Protein AF-A0AA38FD88-F1 (afdb_monomer_lite)

Organism: Taxus chinensis (NCBI:txid29808)

Foldseek 3Di:
DVLVVQVVVCVVVVHDRQDPVNLLVVLLVQLLVVLVVQLVVLCVVCVVVVPDPDFDDDPVDRVHTPVVVSNVLSVVSSVLSNVLSSQCSVCVVVVPVCSVVVSVVVVVVSVVD

Structure (mmCIF, N/CA/C/O backbone):
data_AF-A0AA38FD88-F1
#
_entry.id   AF-A0AA38FD88-F1
#
loop_
_atom_site.group_PDB
_atom_site.id
_atom_site.type_symbol
_atom_site.label_atom_id
_atom_site.label_alt_id
_atom_site.label_comp_id
_atom_site.label_asym_id
_atom_site.label_entity_id
_atom_site.label_seq_id
_atom_site.pdbx_PDB_ins_code
_atom_site.Cartn_x
_atom_site.Cartn_y
_atom_site.Cartn_z
_atom_site.occupancy
_atom_site.B_iso_or_equiv
_atom_site.auth_seq_id
_atom_site.auth_comp_id
_atom_site.auth_asym_id
_atom_site.auth_atom_id
_atom_site.pdbx_PDB_model_num
ATOM 1 N N . LYS A 1 1 ? -13.471 -9.329 22.687 1.00 62.88 1 LYS A N 1
ATOM 2 C CA . LYS A 1 1 ? -12.491 -10.039 23.562 1.00 62.88 1 LYS A CA 1
ATOM 3 C C . LYS A 1 1 ? -11.208 -9.236 23.806 1.00 62.88 1 LYS A C 1
ATOM 5 O O . LYS A 1 1 ? -10.754 -9.207 24.938 1.00 62.88 1 LYS A O 1
ATOM 10 N N . VAL A 1 2 ? -10.615 -8.590 22.794 1.00 78.62 2 VAL A N 1
ATOM 11 C CA . VAL A 1 2 ? -9.416 -7.742 22.986 1.00 78.62 2 VAL A CA 1
ATOM 12 C C . VAL A 1 2 ? -9.758 -6.419 23.683 1.00 78.62 2 VAL A C 1
ATOM 14 O O . VAL A 1 2 ? -9.098 -6.062 24.650 1.00 78.62 2 VAL A O 1
ATOM 17 N N . GLU A 1 3 ? -10.844 -5.749 23.287 1.00 77.75 3 GLU A N 1
ATOM 18 C CA . GLU A 1 3 ? -11.275 -4.494 23.930 1.00 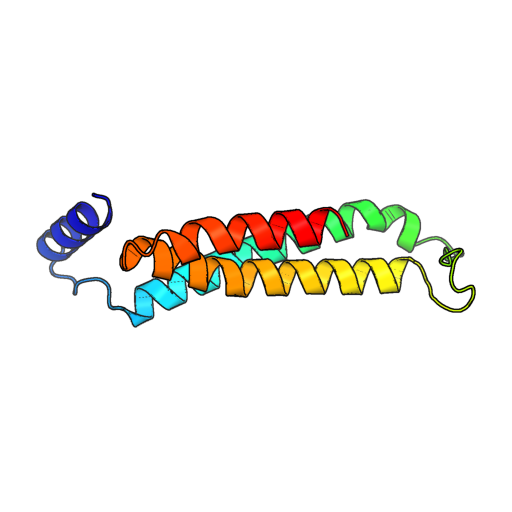77.75 3 GLU A CA 1
ATOM 19 C C . GLU A 1 3 ? -11.566 -4.654 25.422 1.00 77.75 3 GLU A C 1
ATOM 21 O O . GLU A 1 3 ? -11.098 -3.861 26.224 1.00 77.75 3 GLU A O 1
ATOM 26 N N . THR A 1 4 ? -12.229 -5.742 25.820 1.00 82.31 4 THR A N 1
ATOM 27 C CA . THR A 1 4 ? -12.488 -6.042 27.235 1.00 82.31 4 THR A CA 1
ATOM 28 C C . THR A 1 4 ? -11.201 -6.199 28.051 1.00 82.31 4 THR A C 1
ATOM 30 O O . THR A 1 4 ? -11.180 -5.865 29.231 1.00 82.31 4 THR A O 1
ATOM 33 N N . ILE A 1 5 ? -10.118 -6.690 27.433 1.00 85.94 5 ILE A N 1
ATOM 34 C CA . ILE A 1 5 ? -8.802 -6.804 28.078 1.00 85.94 5 ILE A CA 1
ATOM 35 C C . ILE A 1 5 ? -8.141 -5.424 28.176 1.00 85.94 5 ILE A C 1
ATOM 37 O O . ILE A 1 5 ? -7.611 -5.087 29.234 1.00 85.94 5 ILE A O 1
ATOM 41 N N . LEU A 1 6 ? -8.199 -4.614 27.112 1.00 84.31 6 LEU A N 1
ATOM 42 C CA . LEU A 1 6 ? -7.682 -3.241 27.135 1.00 84.31 6 LEU A CA 1
ATOM 43 C C . LEU A 1 6 ? -8.420 -2.373 28.156 1.00 84.31 6 LEU A C 1
ATOM 45 O O . LEU A 1 6 ? -7.776 -1.634 28.892 1.00 84.31 6 LEU A O 1
ATOM 49 N N . ASP A 1 7 ? -9.741 -2.494 28.253 1.00 86.06 7 ASP A N 1
ATOM 50 C CA . ASP A 1 7 ? -10.545 -1.752 29.222 1.00 86.06 7 ASP A CA 1
ATOM 51 C C . ASP A 1 7 ? -10.241 -2.182 30.659 1.00 86.06 7 ASP A C 1
ATOM 53 O O . ASP A 1 7 ? -10.149 -1.337 31.550 1.00 86.06 7 ASP A O 1
ATOM 57 N N . ALA A 1 8 ? -10.038 -3.482 30.896 1.00 87.88 8 ALA A N 1
ATOM 58 C CA . ALA A 1 8 ? -9.613 -3.984 32.201 1.00 87.88 8 ALA A CA 1
ATOM 59 C C . ALA A 1 8 ? -8.212 -3.469 32.577 1.00 87.88 8 ALA A C 1
ATOM 61 O O . ALA A 1 8 ? -7.960 -3.118 33.731 1.00 87.88 8 ALA A O 1
ATOM 62 N N . LEU A 1 9 ? -7.306 -3.373 31.601 1.00 88.81 9 LEU A N 1
ATOM 63 C CA . LEU A 1 9 ? -5.971 -2.811 31.790 1.00 88.81 9 LEU A CA 1
ATOM 64 C C . LEU A 1 9 ? -6.020 -1.299 32.053 1.00 88.81 9 LEU A C 1
ATOM 66 O O . LEU A 1 9 ? -5.341 -0.819 32.957 1.00 88.81 9 LEU A O 1
ATOM 70 N N . ALA A 1 10 ? -6.846 -0.557 31.314 1.00 88.44 10 ALA A N 1
ATOM 71 C CA . ALA A 1 10 ? -7.038 0.880 31.498 1.00 88.44 10 ALA A CA 1
ATOM 72 C C . ALA A 1 10 ? -7.548 1.189 32.912 1.00 88.44 10 ALA A C 1
ATOM 74 O O . ALA A 1 10 ? -6.993 2.055 33.589 1.00 88.44 10 ALA A O 1
ATOM 75 N N . LEU A 1 11 ? -8.511 0.397 33.401 1.00 88.75 11 LEU A N 1
ATOM 76 C CA . LEU A 1 11 ? -8.982 0.458 34.787 1.00 88.75 11 LEU A CA 1
ATOM 77 C C . LEU A 1 11 ? -7.859 0.179 35.794 1.00 88.75 11 LEU A C 1
ATOM 79 O O . LEU A 1 11 ? -7.746 0.884 36.791 1.00 88.75 11 LEU A O 1
ATOM 83 N N . ARG A 1 12 ? -6.998 -0.813 35.530 1.00 92.56 12 ARG A N 1
ATOM 84 C CA . ARG A 1 12 ? -5.882 -1.172 36.422 1.00 92.56 12 ARG A CA 1
ATOM 85 C C . ARG A 1 12 ? -4.788 -0.099 36.495 1.00 92.56 12 ARG A C 1
ATOM 87 O O . ARG A 1 12 ? -4.133 0.012 37.525 1.00 92.56 12 ARG A O 1
ATOM 94 N N . ILE A 1 13 ? -4.572 0.657 35.419 1.00 93.88 13 ILE A N 1
ATOM 95 C CA . ILE A 1 13 ? -3.519 1.689 35.312 1.00 93.88 13 ILE A CA 1
ATOM 96 C C . ILE A 1 13 ? -4.098 3.106 35.536 1.00 93.88 13 ILE A C 1
ATOM 98 O O . ILE A 1 13 ? -3.398 4.103 35.376 1.00 93.88 13 ILE A O 1
ATOM 102 N N . SER A 1 14 ? -5.376 3.225 35.918 1.00 88.31 14 SER A N 1
ATOM 103 C CA . SER A 1 14 ? -6.074 4.510 36.094 1.00 88.31 14 SER A CA 1
ATOM 104 C C . SER A 1 14 ? -5.999 5.413 34.851 1.00 88.31 14 SER A C 1
ATOM 106 O O . SER A 1 14 ? -5.865 6.634 34.952 1.00 88.31 14 SER A O 1
ATOM 108 N N . LYS A 1 15 ? -6.051 4.810 33.657 1.00 89.31 15 LYS A N 1
ATOM 109 C CA . LYS A 1 15 ? -6.073 5.506 32.362 1.00 89.31 15 LYS A CA 1
ATOM 110 C C . LYS A 1 15 ? -7.489 5.503 31.773 1.00 89.31 15 LYS A C 1
ATOM 112 O O . LYS A 1 15 ? -8.258 4.580 32.046 1.00 89.31 15 LYS A O 1
ATOM 117 N N . PRO A 1 16 ? -7.855 6.524 30.975 1.00 84.50 16 PRO A N 1
ATOM 118 C CA . PRO A 1 16 ? -9.141 6.539 30.291 1.00 84.50 16 PRO A CA 1
ATOM 119 C C . PRO A 1 16 ? -9.246 5.364 29.312 1.00 84.50 16 PRO A C 1
ATOM 121 O O . PRO A 1 16 ? -8.243 4.894 28.772 1.00 84.50 16 PRO A O 1
ATOM 124 N N . ARG A 1 17 ? -10.479 4.895 29.090 1.00 83.62 17 ARG A N 1
ATOM 125 C CA . ARG A 1 17 ? -10.773 3.913 28.041 1.00 83.62 17 ARG A CA 1
ATOM 126 C C . ARG A 1 17 ? -10.479 4.504 26.668 1.00 83.62 17 ARG A C 1
ATOM 128 O O . ARG A 1 17 ? -10.510 5.720 26.489 1.00 83.62 17 ARG A O 1
ATOM 135 N N . LEU A 1 18 ? -10.234 3.623 25.707 1.00 81.50 18 LEU A N 1
ATOM 136 C CA . LEU A 1 18 ? -9.899 4.009 24.345 1.00 81.50 18 LEU A CA 1
ATOM 137 C C . LEU A 1 18 ? -11.097 4.714 23.689 1.00 81.50 18 LEU A C 1
ATOM 139 O O . LEU A 1 18 ? -12.160 4.105 23.518 1.00 81.50 18 LEU A O 1
ATOM 143 N N . SER A 1 19 ? -10.934 5.991 23.338 1.00 86.12 19 SER A N 1
ATOM 144 C CA . SER A 1 19 ? -11.975 6.770 22.662 1.00 86.12 19 SER A CA 1
ATOM 145 C C . SER A 1 19 ? -12.230 6.227 21.254 1.00 86.12 19 SER A C 1
ATOM 147 O O . SER A 1 19 ? -11.376 5.568 20.657 1.00 86.12 19 SER A O 1
ATOM 149 N N . LEU A 1 20 ? -13.397 6.532 20.680 1.00 82.50 20 LEU A N 1
ATOM 150 C CA . LEU A 1 20 ? -13.691 6.220 19.277 1.00 82.50 20 LEU A CA 1
ATOM 151 C C . LEU A 1 20 ? -12.635 6.848 18.355 1.00 82.50 20 LEU A C 1
ATOM 153 O O . LEU A 1 20 ? -12.127 6.181 17.456 1.00 82.50 20 LEU A O 1
ATOM 157 N N . THR A 1 21 ? -12.241 8.095 18.625 1.00 87.00 21 THR A N 1
ATOM 158 C CA . THR A 1 21 ? -11.206 8.797 17.855 1.00 87.00 21 THR A CA 1
ATOM 159 C C . THR A 1 21 ? -9.866 8.068 17.905 1.00 87.00 21 THR A C 1
ATOM 161 O O . THR A 1 21 ? -9.239 7.895 16.863 1.00 87.00 21 THR A O 1
ATOM 164 N N . ASP A 1 22 ? -9.464 7.568 19.076 1.00 88.50 22 ASP A N 1
ATOM 165 C CA . ASP A 1 22 ? -8.207 6.828 19.240 1.00 88.50 22 ASP A CA 1
ATOM 166 C C . ASP A 1 22 ? -8.229 5.539 18.409 1.00 88.50 22 ASP A C 1
ATOM 168 O O . ASP A 1 22 ? -7.262 5.212 17.723 1.00 88.50 22 ASP A O 1
ATOM 172 N N . LYS A 1 23 ? -9.365 4.827 18.400 1.00 87.31 23 LYS A N 1
ATOM 173 C CA . LYS A 1 23 ? -9.555 3.622 17.575 1.00 87.31 23 LYS A CA 1
ATOM 174 C C . LYS A 1 23 ? -9.430 3.933 16.085 1.00 87.31 23 LYS A C 1
ATOM 176 O O . LYS A 1 23 ? -8.757 3.199 15.363 1.00 87.31 23 LYS A O 1
ATOM 181 N N . MET A 1 24 ? -10.033 5.032 15.630 1.00 89.56 24 MET A N 1
ATOM 182 C CA . MET A 1 24 ? -9.948 5.461 14.230 1.00 89.56 24 MET A CA 1
ATOM 183 C C . MET A 1 24 ? -8.531 5.895 13.849 1.00 89.56 24 MET A C 1
ATOM 185 O O . MET A 1 24 ? -8.070 5.562 12.761 1.00 89.56 24 MET A O 1
ATOM 189 N N . GLN A 1 25 ? -7.809 6.576 14.740 1.00 93.38 25 GLN A N 1
ATOM 190 C CA . GLN A 1 25 ? -6.412 6.952 14.516 1.00 93.38 25 GLN A CA 1
ATOM 191 C C . GLN A 1 25 ? -5.490 5.734 14.457 1.00 93.38 25 GLN A C 1
ATOM 193 O O . GLN A 1 25 ? -4.618 5.682 13.594 1.00 93.38 25 GLN A O 1
ATOM 198 N N . ILE A 1 26 ? -5.703 4.735 15.317 1.00 92.06 26 ILE A N 1
ATOM 199 C CA . ILE A 1 26 ? -4.963 3.468 15.268 1.00 92.06 26 ILE A CA 1
ATOM 200 C C . ILE A 1 26 ? -5.233 2.748 13.945 1.00 92.06 26 ILE A C 1
ATOM 202 O O . ILE A 1 26 ? -4.294 2.286 13.300 1.00 92.06 26 ILE A O 1
ATOM 206 N N . ALA A 1 27 ? -6.494 2.686 13.508 1.00 93.25 27 ALA A N 1
ATOM 207 C CA . ALA A 1 27 ? -6.853 2.070 12.234 1.00 93.25 27 ALA A CA 1
ATOM 208 C C . ALA A 1 27 ? -6.246 2.820 11.037 1.00 93.25 27 ALA A C 1
ATOM 210 O O . ALA A 1 27 ? -5.729 2.190 10.116 1.00 93.25 27 ALA A O 1
ATOM 211 N N . LEU A 1 28 ? -6.250 4.156 11.075 1.00 95.44 28 LEU A N 1
ATOM 212 C CA . LEU A 1 28 ? -5.639 5.007 10.056 1.00 95.44 28 LEU A CA 1
ATOM 213 C C . LEU A 1 28 ? -4.120 4.818 10.006 1.00 95.44 28 LEU A C 1
ATOM 215 O O . LEU A 1 28 ? -3.562 4.630 8.929 1.00 95.44 28 LEU A O 1
ATOM 219 N N . ALA A 1 29 ? -3.454 4.825 11.162 1.00 96.38 29 ALA A N 1
ATOM 220 C CA . ALA A 1 29 ? -2.017 4.596 11.266 1.00 96.38 29 ALA A CA 1
ATOM 221 C C . ALA A 1 29 ? -1.635 3.184 10.799 1.00 96.38 29 ALA A C 1
ATOM 223 O O . ALA A 1 29 ? -0.655 3.020 10.075 1.00 96.38 29 ALA A O 1
ATOM 224 N N . GLY A 1 30 ? -2.432 2.173 11.158 1.00 94.94 30 GLY A N 1
ATOM 225 C CA . GLY A 1 30 ? -2.256 0.797 10.697 1.00 94.94 30 GLY A CA 1
ATOM 226 C C . GLY A 1 30 ? -2.421 0.665 9.182 1.00 94.94 30 GLY A C 1
ATOM 227 O O . GLY A 1 30 ? -1.579 0.055 8.525 1.00 94.94 30 GLY A O 1
ATOM 228 N N . GLY A 1 31 ? -3.459 1.284 8.615 1.00 95.94 31 GLY A N 1
ATOM 229 C CA . GLY A 1 31 ? -3.688 1.324 7.170 1.00 95.94 31 GLY A CA 1
ATOM 230 C C . GLY A 1 31 ? -2.577 2.036 6.408 1.00 95.94 31 GLY A C 1
ATOM 231 O O . GLY A 1 31 ? -2.072 1.501 5.422 1.00 95.94 31 GLY A O 1
ATOM 232 N N . LEU A 1 32 ? -2.155 3.205 6.895 1.00 97.12 32 LEU A N 1
ATOM 233 C CA . LEU A 1 32 ? -1.060 3.972 6.309 1.00 97.12 32 LEU A CA 1
ATOM 234 C C . LEU A 1 32 ? 0.253 3.188 6.362 1.00 97.12 32 LEU A C 1
ATOM 236 O O . LEU A 1 32 ? 0.931 3.069 5.348 1.00 97.12 32 LEU A O 1
ATOM 240 N N . GLY A 1 33 ? 0.601 2.618 7.519 1.00 97.38 33 GLY A N 1
ATOM 241 C CA . GLY A 1 33 ? 1.820 1.825 7.679 1.00 97.38 33 GLY A CA 1
ATOM 242 C C . GLY A 1 33 ? 1.846 0.612 6.751 1.00 97.38 33 GLY A C 1
ATOM 243 O O . GLY A 1 33 ? 2.857 0.346 6.103 1.00 97.38 33 GLY A O 1
ATOM 244 N N . HIS A 1 34 ? 0.716 -0.084 6.624 1.00 96.00 34 HIS A N 1
ATOM 245 C CA . HIS A 1 34 ? 0.581 -1.205 5.702 1.00 96.00 34 HIS A CA 1
ATOM 246 C C . HIS A 1 34 ? 0.723 -0.765 4.237 1.00 96.00 34 HIS A C 1
ATOM 248 O O . HIS A 1 34 ? 1.518 -1.348 3.500 1.00 96.00 34 HIS A O 1
ATOM 254 N N . GLY A 1 35 ? 0.037 0.305 3.827 1.00 96.31 35 GLY A N 1
ATOM 255 C CA . GLY A 1 35 ? 0.147 0.848 2.473 1.00 96.31 35 GLY A CA 1
ATOM 256 C C . GLY A 1 35 ? 1.555 1.354 2.137 1.00 96.31 35 GLY A C 1
ATOM 257 O O . GLY A 1 35 ? 2.048 1.107 1.039 1.00 96.31 35 GLY A O 1
ATOM 258 N N . VAL A 1 36 ? 2.240 2.003 3.084 1.00 97.56 36 VAL A N 1
ATOM 259 C CA . VAL A 1 36 ? 3.633 2.450 2.913 1.00 97.56 36 VAL A CA 1
ATOM 260 C C . VAL A 1 36 ? 4.562 1.253 2.751 1.00 97.56 36 VAL A C 1
ATOM 262 O O . VAL A 1 36 ? 5.409 1.271 1.864 1.00 97.56 36 VAL A O 1
ATOM 265 N N . ALA A 1 37 ? 4.394 0.196 3.551 1.00 97.25 37 ALA A N 1
ATOM 266 C CA . ALA A 1 37 ? 5.183 -1.022 3.392 1.00 97.25 37 ALA A CA 1
ATOM 267 C C . ALA A 1 37 ? 5.010 -1.614 1.983 1.00 97.25 37 ALA A C 1
ATOM 269 O O . ALA A 1 37 ? 6.007 -1.898 1.320 1.00 97.25 37 ALA A O 1
ATOM 270 N N . HIS A 1 38 ? 3.770 -1.714 1.491 1.00 95.06 38 HIS A N 1
ATOM 271 C CA . HIS A 1 38 ? 3.486 -2.136 0.114 1.00 95.06 38 HIS A CA 1
ATOM 272 C C . HIS A 1 38 ? 4.191 -1.252 -0.922 1.00 95.06 38 HIS A C 1
ATOM 274 O O . HIS A 1 38 ? 4.862 -1.773 -1.814 1.00 95.06 38 HIS A O 1
ATOM 280 N N . ALA A 1 39 ? 4.099 0.071 -0.778 1.00 95.6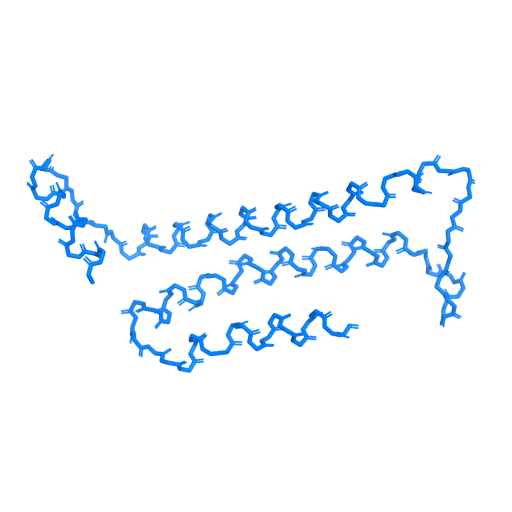2 39 ALA A N 1
ATOM 281 C CA . ALA A 1 39 ? 4.735 1.010 -1.696 1.00 95.62 39 ALA A CA 1
ATOM 282 C C . ALA A 1 39 ? 6.268 0.888 -1.699 1.00 95.62 39 ALA A C 1
ATOM 284 O O . ALA A 1 39 ? 6.890 0.951 -2.760 1.00 95.62 39 ALA A O 1
ATOM 285 N N . VAL A 1 40 ? 6.878 0.670 -0.530 1.00 96.50 40 VAL A N 1
ATOM 286 C CA . VAL A 1 40 ? 8.325 0.456 -0.389 1.00 96.50 40 VAL A CA 1
ATOM 287 C C . VAL A 1 40 ? 8.749 -0.841 -1.067 1.00 96.50 40 VAL A C 1
ATOM 289 O O . VAL A 1 40 ? 9.669 -0.807 -1.879 1.00 96.50 40 VAL A O 1
ATOM 292 N N . PHE A 1 41 ? 8.081 -1.967 -0.791 1.00 94.69 41 PHE A N 1
ATOM 293 C CA . PHE A 1 41 ? 8.409 -3.241 -1.441 1.00 94.69 41 PHE A CA 1
ATOM 294 C C . PHE A 1 41 ? 8.291 -3.141 -2.960 1.00 94.69 41 PHE A C 1
ATOM 296 O O . PHE A 1 41 ? 9.203 -3.550 -3.672 1.00 94.69 41 PHE A O 1
ATOM 303 N N . PHE A 1 42 ? 7.217 -2.521 -3.445 1.00 92.88 42 PHE A N 1
ATOM 304 C CA . PHE A 1 42 ? 7.000 -2.315 -4.869 1.00 92.88 42 PHE A CA 1
ATOM 305 C C . PHE A 1 42 ? 8.089 -1.436 -5.508 1.00 92.88 42 PHE A C 1
ATOM 307 O O . PHE A 1 42 ? 8.635 -1.781 -6.555 1.00 92.88 42 PHE A O 1
ATOM 314 N N . CYS A 1 43 ? 8.463 -0.332 -4.854 1.00 92.94 43 CYS A N 1
ATOM 315 C CA . CYS A 1 43 ? 9.545 0.544 -5.306 1.00 92.94 43 CYS A CA 1
ATOM 316 C C . CYS A 1 43 ? 10.890 -0.195 -5.359 1.00 92.94 43 CYS A C 1
ATOM 318 O O . CYS A 1 43 ? 11.584 -0.139 -6.373 1.00 92.94 43 CYS A O 1
ATOM 320 N N . LEU A 1 44 ? 11.234 -0.943 -4.306 1.00 94.12 44 LEU A N 1
ATOM 321 C CA . LEU A 1 44 ? 12.475 -1.719 -4.246 1.00 94.12 44 LEU A CA 1
ATOM 322 C C . LEU A 1 44 ? 12.554 -2.766 -5.362 1.00 94.12 44 LEU A C 1
ATOM 324 O O . LEU A 1 44 ? 13.620 -2.938 -5.951 1.00 94.12 44 LEU A O 1
ATOM 328 N N . SER A 1 45 ? 11.440 -3.418 -5.703 1.00 93.44 45 SER A N 1
ATOM 329 C CA . SER A 1 45 ? 11.384 -4.383 -6.809 1.00 93.44 45 SER A CA 1
ATOM 330 C C . SER A 1 45 ? 11.643 -3.759 -8.185 1.00 93.44 45 SER A C 1
ATOM 332 O O . SER A 1 45 ? 12.107 -4.455 -9.085 1.00 93.44 45 SER A O 1
ATOM 334 N N . LEU A 1 46 ? 11.373 -2.463 -8.358 1.00 92.69 46 LEU A N 1
ATOM 335 C CA . LEU A 1 46 ? 11.559 -1.742 -9.623 1.00 92.69 46 LEU A CA 1
ATOM 336 C C . LEU A 1 46 ? 12.801 -0.846 -9.639 1.00 92.69 46 LEU A C 1
ATOM 338 O O . LEU A 1 46 ? 13.100 -0.228 -10.660 1.00 92.69 46 L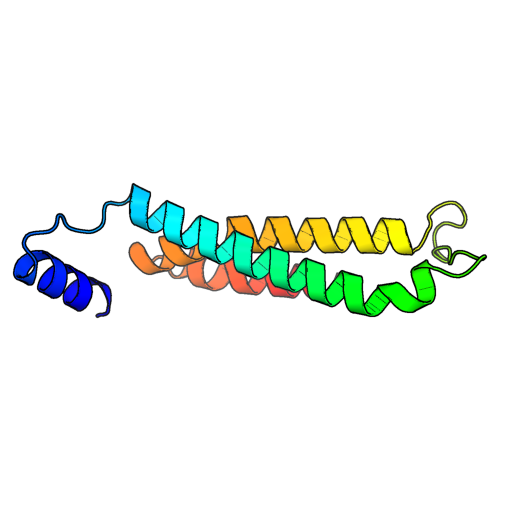EU A O 1
ATOM 342 N N . LEU A 1 47 ? 13.546 -0.784 -8.537 1.00 89.38 47 LEU A N 1
ATOM 343 C CA . LEU A 1 47 ? 14.629 0.176 -8.365 1.00 89.38 47 LEU A CA 1
ATOM 344 C C . LEU A 1 47 ? 15.788 -0.069 -9.340 1.00 89.38 47 LEU A C 1
ATOM 346 O O . LEU A 1 47 ? 16.267 0.861 -9.983 1.00 89.38 47 LEU A O 1
ATOM 350 N N . THR A 1 48 ? 16.214 -1.325 -9.488 1.00 88.31 48 THR A N 1
ATOM 351 C CA . THR A 1 48 ? 17.294 -1.705 -10.411 1.00 88.31 48 THR A CA 1
ATOM 352 C C . THR A 1 48 ? 16.978 -1.353 -11.871 1.00 88.31 48 THR A C 1
ATOM 354 O O . THR A 1 48 ? 17.813 -0.696 -12.492 1.00 88.31 48 THR A O 1
ATOM 357 N N . PRO A 1 49 ? 15.810 -1.722 -12.442 1.00 89.31 49 PRO A N 1
ATOM 358 C CA . PRO A 1 49 ? 15.485 -1.334 -13.814 1.00 89.31 49 PRO A CA 1
ATOM 359 C C . PRO A 1 49 ? 15.206 0.170 -13.979 1.00 89.31 49 PRO A C 1
ATOM 361 O O . PRO A 1 49 ? 15.411 0.687 -15.073 1.00 89.31 49 PRO A O 1
ATOM 364 N N . ALA A 1 50 ? 14.785 0.887 -12.930 1.00 89.31 50 ALA A N 1
ATOM 365 C CA . ALA A 1 50 ? 14.474 2.319 -13.011 1.00 89.31 50 ALA A CA 1
ATOM 366 C C . ALA A 1 50 ? 15.704 3.232 -13.172 1.00 89.31 50 ALA A C 1
ATOM 368 O O . ALA A 1 50 ? 15.577 4.320 -13.728 1.00 89.31 50 ALA A O 1
ATOM 369 N N . PHE A 1 51 ? 16.889 2.815 -12.711 1.00 89.50 51 PHE A N 1
ATOM 370 C CA . PHE A 1 51 ? 18.127 3.606 -12.828 1.00 89.50 51 PHE A CA 1
ATOM 371 C C . PHE A 1 51 ? 18.900 3.387 -14.139 1.00 89.50 51 PHE A C 1
ATOM 373 O O . PHE A 1 51 ? 19.992 3.931 -14.314 1.00 89.50 51 PHE A O 1
ATOM 380 N N . GLY A 1 52 ? 18.364 2.587 -15.062 1.00 88.44 52 GLY A N 1
ATOM 381 C CA . GLY A 1 52 ? 18.963 2.406 -16.379 1.00 88.44 52 GLY A CA 1
ATOM 382 C C . GLY A 1 52 ? 18.915 3.687 -17.230 1.00 88.44 52 GLY A C 1
ATOM 383 O O . GLY A 1 52 ? 18.063 4.547 -17.019 1.00 88.44 52 GLY A O 1
ATOM 384 N N . PRO A 1 53 ? 19.787 3.819 -18.247 1.00 88.31 53 PRO A N 1
ATOM 385 C CA . PRO A 1 53 ? 19.758 4.949 -19.183 1.00 88.31 53 PRO A CA 1
ATOM 386 C C . PRO A 1 53 ? 18.549 4.926 -20.139 1.00 88.31 53 PRO A C 1
ATOM 388 O O . PRO A 1 53 ? 18.364 5.858 -20.918 1.00 88.31 53 PRO A O 1
ATOM 391 N N . ALA A 1 54 ? 17.747 3.859 -20.109 1.00 88.44 54 ALA A N 1
ATOM 392 C CA . ALA A 1 54 ? 16.573 3.653 -20.947 1.00 88.44 54 ALA A CA 1
ATOM 393 C C . ALA A 1 54 ? 15.318 3.466 -20.080 1.00 88.44 54 ALA A C 1
ATOM 395 O O . ALA A 1 54 ? 15.410 3.038 -18.932 1.00 88.44 54 ALA A O 1
ATOM 396 N N . THR A 1 55 ? 14.145 3.755 -20.647 1.00 89.62 55 THR A N 1
ATOM 397 C CA . THR A 1 55 ? 12.846 3.566 -19.985 1.00 89.62 55 THR A CA 1
ATOM 398 C C . THR A 1 55 ? 11.980 2.574 -20.753 1.00 89.62 55 THR A C 1
ATOM 400 O O . THR A 1 55 ? 12.082 2.464 -21.976 1.00 89.62 55 THR A O 1
ATOM 403 N N . PHE A 1 56 ? 11.113 1.867 -20.032 1.00 88.94 56 PHE A N 1
ATOM 404 C CA . PHE A 1 56 ? 10.102 0.995 -20.619 1.00 88.94 56 PHE A CA 1
ATOM 405 C C . PHE A 1 56 ? 8.811 1.782 -20.841 1.00 88.94 56 PHE A C 1
ATOM 407 O O . PHE A 1 56 ? 8.401 2.564 -19.981 1.00 88.94 56 PHE A O 1
ATOM 414 N N . TYR A 1 57 ? 8.160 1.552 -21.977 1.00 91.56 57 TYR A N 1
ATOM 415 C CA . TYR A 1 57 ? 6.843 2.099 -22.295 1.00 91.56 57 TYR A CA 1
ATOM 416 C C . TYR A 1 57 ? 5.800 0.989 -22.275 1.00 91.56 57 TYR A C 1
ATOM 418 O O . TYR A 1 57 ? 6.129 -0.183 -22.442 1.00 91.56 57 TYR A O 1
ATOM 426 N N . VAL A 1 58 ? 4.548 1.362 -22.028 1.00 89.25 58 VAL A N 1
ATOM 427 C CA . VAL A 1 58 ? 3.428 0.418 -22.042 1.00 89.25 58 VAL A CA 1
ATOM 428 C C . VAL A 1 58 ? 3.023 0.126 -23.487 1.00 89.25 58 VAL A C 1
ATOM 430 O O . VAL A 1 58 ? 2.805 1.063 -24.252 1.00 89.25 58 VAL A O 1
ATOM 433 N N . ASP A 1 59 ? 2.832 -1.148 -23.838 1.00 87.94 59 ASP A N 1
ATOM 434 C CA . ASP A 1 59 ? 2.469 -1.567 -25.206 1.00 87.94 59 ASP A CA 1
ATOM 435 C C . ASP A 1 59 ? 1.156 -0.937 -25.704 1.00 87.94 59 ASP A C 1
ATOM 437 O O . ASP A 1 59 ? 1.008 -0.614 -26.880 1.00 87.94 59 ASP A O 1
ATOM 441 N N . SER A 1 60 ? 0.199 -0.713 -24.799 1.00 87.12 60 SER A N 1
ATOM 442 C CA . SER A 1 60 ? -1.083 -0.072 -25.117 1.00 87.12 60 SER A CA 1
ATOM 443 C C . SER A 1 60 ? -0.964 1.431 -25.405 1.00 87.12 60 SER A C 1
ATOM 445 O O . SER A 1 60 ? -1.871 2.007 -26.002 1.00 87.12 60 SER A O 1
ATOM 447 N N . CYS A 1 61 ? 0.106 2.094 -24.948 1.00 87.06 61 CYS A N 1
ATOM 448 C CA . CYS A 1 61 ? 0.322 3.528 -25.144 1.00 87.06 61 CYS A CA 1
ATOM 449 C C . CYS A 1 61 ? 1.819 3.874 -25.115 1.00 87.06 61 CYS A C 1
ATOM 451 O O . CYS A 1 61 ? 2.399 4.104 -24.051 1.00 87.06 61 CYS A O 1
ATOM 453 N N . ASN A 1 62 ? 2.420 4.020 -26.299 1.00 84.12 62 ASN A N 1
ATOM 454 C CA . ASN A 1 62 ? 3.854 4.298 -26.474 1.00 84.12 62 ASN A CA 1
ATOM 455 C C . ASN A 1 62 ? 4.341 5.640 -25.891 1.00 84.12 62 ASN A C 1
ATOM 457 O O . ASN A 1 62 ? 5.535 5.919 -25.927 1.00 84.12 62 ASN A O 1
ATOM 461 N N . GLN A 1 63 ? 3.449 6.491 -25.380 1.00 89.06 63 GLN A N 1
ATOM 462 C CA . GLN A 1 63 ? 3.813 7.749 -24.719 1.00 89.06 63 GLN A CA 1
ATOM 463 C C . GLN A 1 63 ? 3.852 7.627 -23.188 1.00 89.06 63 GLN A C 1
ATOM 465 O O . GLN A 1 63 ? 4.362 8.525 -22.520 1.00 89.06 63 GLN A O 1
ATOM 470 N N . MET A 1 64 ? 3.336 6.529 -22.624 1.00 90.69 64 MET A N 1
ATOM 471 C CA . MET A 1 64 ? 3.216 6.334 -21.181 1.00 90.69 64 MET A CA 1
ATOM 472 C C . MET A 1 64 ? 4.379 5.481 -20.645 1.00 90.69 64 MET A C 1
ATOM 474 O O . MET A 1 64 ? 4.477 4.300 -20.996 1.00 90.69 64 MET A O 1
ATOM 478 N N . PRO A 1 65 ? 5.262 6.028 -19.788 1.00 92.12 65 PRO A N 1
ATOM 479 C CA . PRO A 1 65 ? 6.347 5.252 -19.204 1.00 92.12 65 PRO A CA 1
ATOM 480 C C . PRO A 1 65 ? 5.814 4.272 -18.150 1.00 92.12 65 PRO A C 1
ATOM 482 O O . PRO A 1 65 ? 5.032 4.640 -17.271 1.00 92.12 65 PRO A O 1
ATOM 485 N N . PHE A 1 66 ? 6.294 3.031 -18.196 1.00 92.38 66 PHE A N 1
ATOM 486 C CA . PHE A 1 66 ? 5.911 1.949 -17.286 1.00 92.38 66 PHE A CA 1
ATOM 487 C C . PHE A 1 66 ? 6.107 2.330 -15.814 1.00 92.38 66 PHE A C 1
ATOM 489 O O . PHE A 1 66 ? 5.217 2.114 -14.996 1.00 92.38 66 PHE A O 1
ATOM 496 N N . PHE A 1 67 ? 7.236 2.961 -15.478 1.00 92.62 67 PHE A N 1
ATOM 497 C CA . PHE A 1 67 ? 7.538 3.363 -14.101 1.00 92.62 67 PHE A CA 1
ATOM 498 C C . PHE A 1 67 ? 6.539 4.383 -13.537 1.00 92.62 67 PHE A C 1
ATOM 500 O O . PHE A 1 67 ? 6.254 4.356 -12.342 1.00 92.62 67 PHE A O 1
ATOM 507 N N . LEU A 1 68 ? 5.961 5.246 -14.383 1.00 91.75 68 LEU A N 1
ATOM 508 C CA . LEU A 1 68 ? 4.912 6.175 -13.961 1.00 91.75 68 LEU A CA 1
ATOM 509 C C . LEU A 1 68 ? 3.609 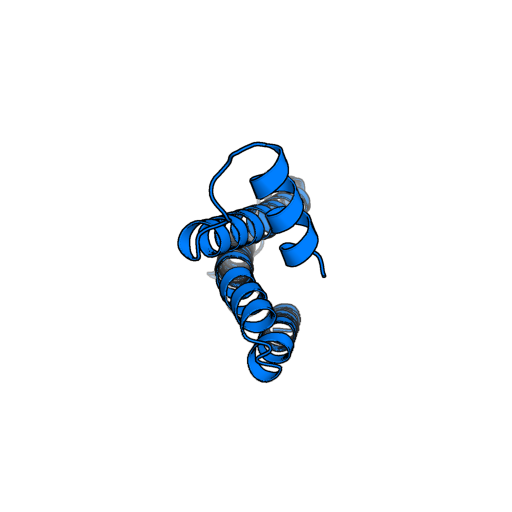5.431 -13.659 1.00 91.75 68 LEU A C 1
ATOM 511 O O . LEU A 1 68 ? 3.011 5.667 -12.613 1.00 91.75 68 LEU A O 1
ATOM 515 N N . CYS A 1 69 ? 3.193 4.505 -14.529 1.00 92.38 69 CYS A N 1
ATOM 516 C CA . CYS A 1 69 ? 2.036 3.645 -14.261 1.00 92.38 69 CYS A CA 1
ATOM 517 C C . CYS A 1 69 ? 2.220 2.866 -12.958 1.00 92.38 69 CYS A C 1
ATOM 519 O O . CYS A 1 69 ? 1.338 2.857 -12.106 1.00 92.38 69 CYS A O 1
ATOM 521 N N . ALA A 1 70 ? 3.397 2.272 -12.779 1.00 92.88 70 ALA A N 1
ATOM 522 C CA . ALA A 1 70 ? 3.755 1.520 -11.590 1.00 92.88 70 ALA A CA 1
ATOM 523 C C . ALA A 1 70 ? 3.669 2.398 -10.321 1.00 92.88 70 ALA A C 1
ATOM 525 O O . ALA A 1 70 ? 3.086 1.987 -9.318 1.00 92.88 70 ALA A O 1
ATOM 526 N N . ALA A 1 71 ? 4.168 3.638 -10.373 1.00 93.62 71 ALA A N 1
ATOM 527 C CA . ALA A 1 71 ? 4.058 4.591 -9.268 1.00 93.62 71 ALA A CA 1
ATOM 528 C C . ALA A 1 71 ? 2.599 4.967 -8.946 1.00 93.62 71 ALA A C 1
ATOM 530 O O . ALA A 1 71 ? 2.229 5.035 -7.774 1.00 93.62 71 ALA A O 1
ATOM 531 N N . LEU A 1 72 ? 1.757 5.170 -9.964 1.00 94.50 72 LEU A N 1
ATOM 532 C CA . LEU A 1 72 ? 0.331 5.467 -9.782 1.00 94.50 72 LEU A CA 1
ATOM 533 C C . LEU A 1 72 ? -0.436 4.282 -9.185 1.00 94.50 72 LEU A C 1
ATOM 535 O O . LEU A 1 72 ? -1.249 4.481 -8.285 1.00 94.50 72 LEU A O 1
ATOM 539 N N . ILE A 1 73 ? -0.145 3.057 -9.629 1.00 94.31 73 ILE A N 1
ATOM 540 C CA . ILE A 1 73 ? -0.722 1.829 -9.061 1.00 94.31 73 ILE A CA 1
ATOM 541 C C . ILE A 1 73 ? -0.318 1.699 -7.589 1.00 94.31 73 ILE A C 1
ATOM 543 O O . ILE A 1 73 ? -1.175 1.507 -6.729 1.00 94.31 73 ILE A O 1
ATOM 547 N N . SER A 1 74 ? 0.968 1.889 -7.277 1.00 95.62 74 SER A N 1
ATOM 548 C CA . SER A 1 74 ? 1.485 1.875 -5.902 1.00 95.62 74 SER A CA 1
ATOM 549 C C . SER A 1 74 ? 0.785 2.905 -5.004 1.00 95.62 74 SER A C 1
ATOM 551 O O . SER A 1 74 ? 0.343 2.577 -3.900 1.00 95.62 74 SER A O 1
ATOM 553 N N . LEU A 1 75 ? 0.587 4.132 -5.499 1.00 95.69 75 LEU A N 1
ATOM 554 C CA . LEU A 1 75 ? -0.187 5.163 -4.803 1.00 95.69 75 LEU A CA 1
ATOM 555 C C . LEU A 1 75 ? -1.655 4.747 -4.604 1.00 95.69 75 LEU A C 1
ATOM 557 O O . LEU A 1 75 ? -2.218 4.972 -3.533 1.00 95.69 75 LEU A O 1
ATOM 561 N N . GLY A 1 76 ? -2.264 4.106 -5.603 1.00 95.62 76 GLY A N 1
ATOM 562 C CA . GLY A 1 76 ? -3.605 3.534 -5.501 1.00 95.62 76 GLY A CA 1
ATOM 563 C C . GLY A 1 76 ? -3.717 2.528 -4.355 1.00 95.62 76 GLY A C 1
ATOM 564 O O . GLY A 1 76 ? -4.595 2.665 -3.503 1.00 95.62 76 GLY A O 1
ATOM 565 N N . PHE A 1 77 ? -2.787 1.574 -4.259 1.00 95.44 77 PHE A N 1
ATOM 566 C CA . PHE A 1 77 ? -2.752 0.607 -3.156 1.00 95.44 77 PHE A CA 1
ATOM 567 C C . PHE A 1 77 ? -2.493 1.256 -1.797 1.00 95.44 77 PHE A C 1
ATOM 569 O O . PHE A 1 77 ? -3.131 0.874 -0.816 1.00 95.44 77 PHE A O 1
ATOM 576 N N . LEU A 1 78 ? -1.619 2.264 -1.720 1.00 96.62 78 LEU A N 1
ATOM 577 C CA . LEU A 1 78 ? -1.398 3.039 -0.496 1.00 96.62 78 LEU A CA 1
ATOM 578 C C . LEU A 1 78 ? -2.708 3.661 0.011 1.00 96.62 78 LEU A C 1
ATOM 580 O O . LEU A 1 78 ? -3.048 3.528 1.189 1.00 96.62 78 LEU A O 1
ATOM 584 N N . ILE A 1 79 ? -3.462 4.304 -0.882 1.00 95.69 79 ILE A N 1
ATOM 585 C CA . ILE A 1 79 ? -4.759 4.918 -0.577 1.00 95.69 79 ILE A CA 1
ATOM 586 C C . ILE A 1 79 ? -5.776 3.850 -0.158 1.00 95.69 79 ILE A C 1
ATOM 588 O O . ILE A 1 79 ? -6.424 3.997 0.882 1.00 95.69 79 ILE A O 1
ATOM 592 N N . ILE A 1 80 ? -5.880 2.753 -0.918 1.00 95.12 80 ILE A N 1
ATOM 593 C CA . ILE A 1 80 ? -6.789 1.640 -0.614 1.00 95.12 80 ILE A CA 1
ATOM 594 C C . ILE A 1 80 ? -6.487 1.080 0.774 1.00 95.12 80 ILE A C 1
ATOM 596 O O . ILE A 1 80 ? -7.403 0.989 1.584 1.00 95.12 80 ILE A O 1
ATOM 600 N N . HIS A 1 81 ? -5.238 0.754 1.102 1.00 95.31 81 HIS A N 1
ATOM 601 C CA . HIS A 1 81 ? -4.893 0.210 2.418 1.00 95.31 81 HIS A CA 1
ATOM 602 C C . HIS A 1 81 ? -5.162 1.197 3.556 1.00 95.31 81 HIS A C 1
ATOM 604 O O . HIS A 1 81 ? -5.692 0.795 4.595 1.00 95.31 81 HIS A O 1
ATOM 610 N N . THR A 1 82 ? -4.870 2.482 3.342 1.00 95.31 82 THR A N 1
ATOM 611 C CA . THR A 1 82 ? -5.092 3.536 4.339 1.00 95.31 82 THR A CA 1
ATOM 612 C C . THR A 1 82 ? -6.567 3.640 4.719 1.00 95.31 82 THR A C 1
ATOM 614 O O . THR A 1 82 ? -6.911 3.542 5.897 1.00 95.31 82 THR A O 1
ATOM 617 N N . PHE A 1 83 ? -7.459 3.780 3.736 1.00 94.38 83 PHE A N 1
ATOM 618 C CA . PHE A 1 83 ? -8.887 3.962 4.009 1.00 94.38 83 PHE A CA 1
ATOM 619 C C . PHE A 1 83 ? -9.615 2.652 4.311 1.00 94.38 83 PHE A C 1
ATOM 621 O O . PHE A 1 83 ? -10.489 2.614 5.178 1.00 94.38 83 PHE A O 1
ATOM 628 N N . SER A 1 84 ? -9.244 1.556 3.651 1.00 93.06 84 SER A N 1
ATOM 629 C CA . SER A 1 84 ? -9.938 0.278 3.829 1.00 93.06 84 SER A CA 1
ATOM 630 C C . SER A 1 84 ? -9.697 -0.316 5.210 1.00 93.06 84 SER A C 1
ATOM 632 O O . SER A 1 84 ? -10.606 -0.936 5.754 1.00 93.06 84 SER A O 1
ATOM 634 N N . MET A 1 85 ? -8.531 -0.084 5.825 1.00 92.19 85 MET A N 1
ATOM 635 C CA . MET A 1 85 ? -8.317 -0.484 7.219 1.00 92.19 85 MET A CA 1
ATOM 636 C C . MET A 1 85 ? -9.228 0.289 8.174 1.00 92.19 85 MET A C 1
ATOM 638 O O . MET A 1 85 ? -9.835 -0.332 9.040 1.00 92.19 85 MET A O 1
ATOM 642 N N . VAL A 1 86 ? -9.426 1.598 7.988 1.00 93.44 86 VAL A N 1
ATOM 643 C CA . VAL A 1 86 ? -10.389 2.372 8.799 1.00 93.44 86 VAL A CA 1
ATOM 644 C C . VAL A 1 86 ? -11.796 1.774 8.696 1.00 93.44 86 VAL A C 1
ATOM 646 O O . VAL A 1 86 ? -12.445 1.534 9.714 1.00 93.44 86 VAL A O 1
ATOM 649 N N . ILE A 1 87 ? -12.241 1.453 7.478 1.00 92.06 87 ILE A N 1
ATOM 650 C CA . ILE A 1 87 ? -13.555 0.839 7.232 1.00 92.06 87 ILE A CA 1
ATOM 651 C C . ILE A 1 87 ? -13.638 -0.562 7.851 1.00 92.06 87 ILE A C 1
ATOM 653 O O . ILE A 1 87 ? -14.643 -0.889 8.483 1.00 92.06 87 ILE A O 1
ATOM 657 N N . ALA A 1 88 ? -12.592 -1.380 7.709 1.00 90.31 88 ALA A N 1
ATOM 658 C CA . ALA A 1 88 ? -12.545 -2.731 8.257 1.00 90.31 88 ALA A CA 1
ATOM 659 C C . ALA A 1 88 ? -12.602 -2.712 9.785 1.00 90.31 88 ALA A C 1
ATOM 661 O O . ALA A 1 88 ? -13.456 -3.375 10.366 1.00 90.31 88 ALA A O 1
ATOM 662 N N . PHE A 1 89 ? -11.747 -1.923 10.441 1.00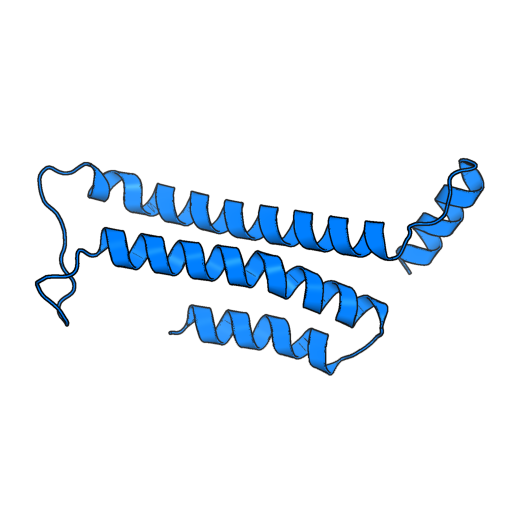 88.94 89 PHE A N 1
ATOM 663 C CA . PHE A 1 89 ? -11.726 -1.797 11.899 1.00 88.94 89 PHE A CA 1
ATOM 664 C C . PHE A 1 89 ? -13.043 -1.237 12.442 1.00 88.94 89 PHE A C 1
ATOM 666 O O . PHE A 1 89 ? -13.549 -1.761 13.435 1.00 88.94 89 PHE A O 1
ATOM 673 N N . ASN A 1 90 ? -13.654 -0.259 11.766 1.00 89.38 90 ASN A N 1
ATOM 674 C CA . ASN A 1 90 ? -14.995 0.201 12.126 1.00 89.38 90 ASN A CA 1
ATOM 675 C C . ASN A 1 90 ? -16.046 -0.914 11.960 1.00 89.38 90 ASN A C 1
ATOM 677 O O . ASN A 1 90 ? -16.874 -1.131 12.839 1.00 89.38 90 ASN A O 1
ATOM 681 N N . GLY A 1 91 ? -15.982 -1.678 10.866 1.00 86.81 91 GLY A N 1
ATOM 682 C CA . GLY A 1 91 ? -16.849 -2.834 10.627 1.00 86.81 91 GLY A CA 1
ATOM 683 C C . GLY A 1 91 ? -16.672 -3.965 11.645 1.00 86.81 91 GLY A C 1
ATOM 684 O O . GLY A 1 91 ? -17.640 -4.652 11.970 1.00 86.81 91 GLY A O 1
ATOM 685 N N . TYR A 1 92 ? -15.464 -4.162 12.174 1.00 84.81 92 TYR A N 1
ATOM 686 C CA . TYR A 1 92 ? -15.201 -5.091 13.275 1.00 84.81 92 TYR A CA 1
ATOM 687 C C . TYR A 1 92 ? -15.753 -4.579 14.606 1.00 84.81 92 TYR A C 1
ATOM 689 O O . TYR A 1 92 ? -16.316 -5.372 15.354 1.00 84.81 92 TYR A O 1
ATOM 697 N N . ALA A 1 93 ? -15.644 -3.277 14.881 1.00 84.25 93 ALA A N 1
ATOM 698 C CA . ALA A 1 93 ? -16.168 -2.669 16.104 1.00 84.25 93 ALA A CA 1
ATOM 699 C C . ALA A 1 93 ? -17.707 -2.672 16.156 1.00 84.25 93 ALA A C 1
ATOM 701 O O . ALA A 1 93 ? -18.287 -2.947 17.199 1.00 84.25 93 ALA A O 1
ATOM 702 N N . GLU A 1 94 ? -18.371 -2.399 15.030 1.00 85.88 94 GLU A N 1
ATOM 703 C CA . GLU A 1 94 ? -19.838 -2.361 14.935 1.00 85.88 94 GLU A CA 1
ATOM 704 C C . GLU A 1 94 ? -20.466 -3.723 14.573 1.00 85.88 94 GLU A C 1
ATOM 706 O O . GLU A 1 94 ? -21.661 -3.792 14.292 1.00 85.88 94 GLU A O 1
ATOM 711 N N . GLU A 1 95 ? -19.668 -4.796 14.502 1.00 83.62 95 GLU A N 1
ATOM 712 C CA . GLU A 1 95 ? -20.074 -6.141 14.051 1.00 83.62 95 GLU A CA 1
ATOM 713 C C . GLU A 1 95 ? -20.794 -6.170 12.679 1.00 83.62 95 GLU A C 1
ATOM 715 O O . GLU A 1 95 ? -21.517 -7.110 12.328 1.00 83.62 95 GLU A O 1
ATOM 720 N N . LYS A 1 96 ? -20.551 -5.158 11.836 1.00 86.94 96 LYS A N 1
ATOM 721 C CA . LYS A 1 96 ? -21.116 -5.039 10.486 1.00 86.94 96 LYS A CA 1
ATOM 722 C C . LYS A 1 96 ? -20.376 -5.954 9.512 1.00 86.94 96 LYS A C 1
ATOM 724 O O . LYS A 1 96 ? -19.422 -5.546 8.847 1.00 86.94 96 LYS A O 1
ATOM 729 N N . LYS A 1 97 ? -20.875 -7.185 9.362 1.00 86.81 97 LYS A N 1
ATOM 730 C CA . LYS A 1 97 ? -20.303 -8.212 8.463 1.00 86.81 97 LYS A CA 1
ATOM 731 C C . LYS A 1 97 ? -20.121 -7.750 7.014 1.00 86.81 97 LYS A C 1
ATOM 733 O O . LYS A 1 97 ? -19.173 -8.166 6.359 1.00 86.81 97 LYS A O 1
ATOM 738 N N . VAL A 1 98 ? -20.993 -6.863 6.528 1.00 88.81 98 VAL A N 1
ATOM 739 C CA . VAL A 1 98 ? -20.898 -6.297 5.172 1.00 88.81 98 VAL A CA 1
ATOM 740 C C . VAL A 1 98 ? -19.576 -5.551 4.978 1.00 88.81 98 VAL A C 1
ATOM 742 O O . VAL A 1 98 ? -18.886 -5.792 3.995 1.00 88.81 98 VAL A O 1
ATOM 745 N N . HIS A 1 99 ? -19.173 -4.702 5.928 1.00 85.12 99 HIS A N 1
ATOM 746 C CA . HIS A 1 99 ? -17.921 -3.943 5.832 1.00 85.12 99 HIS A CA 1
ATOM 747 C C . HIS A 1 99 ? -16.686 -4.840 5.981 1.00 85.12 99 HIS A C 1
ATOM 749 O O . HIS A 1 99 ? -15.681 -4.619 5.310 1.00 85.12 99 HIS A O 1
ATOM 755 N N . GLN A 1 100 ? -16.780 -5.882 6.815 1.00 85.56 100 GLN A N 1
ATOM 756 C CA . GLN A 1 100 ? -15.704 -6.860 7.006 1.00 85.56 100 GLN A CA 1
ATOM 757 C C . GLN A 1 100 ? -15.420 -7.662 5.730 1.00 85.56 100 GLN A C 1
ATOM 759 O O . GLN A 1 100 ? -14.267 -7.980 5.461 1.00 85.56 100 GLN A O 1
ATOM 764 N N . LEU A 1 101 ? -16.455 -7.966 4.938 1.00 88.81 101 LEU A N 1
ATOM 765 C CA . LEU A 1 101 ? -16.318 -8.691 3.674 1.00 88.81 101 LEU A CA 1
ATOM 766 C C . LEU A 1 101 ? -16.008 -7.763 2.489 1.00 88.81 101 LEU A C 1
ATOM 768 O O . LEU A 1 101 ? -15.266 -8.137 1.588 1.00 88.81 101 LEU A O 1
ATOM 772 N N . PHE A 1 102 ? -16.540 -6.541 2.494 1.00 91.06 102 PHE A N 1
ATOM 773 C CA . PHE A 1 102 ? -16.331 -5.566 1.424 1.00 91.06 102 PHE A CA 1
ATOM 774 C C . PHE A 1 102 ? -14.849 -5.214 1.235 1.00 91.06 102 PHE A C 1
ATOM 776 O O . PHE A 1 102 ? -14.346 -5.248 0.117 1.00 91.06 102 PHE A O 1
ATOM 783 N N . VAL A 1 103 ? -14.136 -4.938 2.329 1.00 91.06 103 VAL A N 1
ATOM 784 C CA . VAL A 1 103 ? -12.720 -4.535 2.312 1.00 91.06 103 VAL A CA 1
ATOM 785 C C . VAL A 1 103 ? -11.788 -5.550 1.619 1.00 91.06 103 VAL A C 1
ATOM 787 O O . VAL A 1 103 ? -11.052 -5.152 0.716 1.00 91.06 103 VAL A O 1
ATOM 790 N N . PRO A 1 104 ? -11.785 -6.850 1.971 1.00 90.38 104 PRO A N 1
ATOM 791 C CA . PRO A 1 104 ? -10.939 -7.822 1.280 1.00 90.38 104 PRO A CA 1
ATOM 792 C C . PRO A 1 104 ? -11.359 -8.036 -0.178 1.00 90.38 104 PRO A C 1
ATOM 794 O O . PRO A 1 104 ? -10.492 -8.255 -1.020 1.00 90.38 104 PRO A O 1
ATOM 797 N N . ILE A 1 105 ? -12.654 -7.923 -0.503 1.00 93.19 105 ILE A N 1
ATOM 798 C CA . ILE A 1 105 ? -13.127 -8.024 -1.891 1.00 93.19 105 ILE A CA 1
ATOM 799 C C . ILE A 1 105 ? -12.561 -6.882 -2.735 1.00 93.19 105 ILE A C 1
ATOM 801 O O . ILE A 1 105 ? -11.993 -7.147 -3.790 1.00 93.19 105 ILE A O 1
ATOM 805 N N . ILE A 1 106 ? -12.670 -5.627 -2.284 1.00 93.31 106 ILE A N 1
ATOM 806 C CA . ILE A 1 106 ? -12.148 -4.494 -3.065 1.00 93.31 106 ILE A CA 1
ATOM 807 C C . ILE A 1 106 ? -10.631 -4.574 -3.237 1.00 93.31 106 ILE A C 1
ATOM 809 O O . ILE A 1 106 ? -10.125 -4.236 -4.302 1.00 93.31 106 ILE A O 1
ATOM 813 N N . HIS A 1 107 ? -9.912 -5.068 -2.225 1.00 92.25 107 HIS A N 1
ATOM 814 C CA . HIS A 1 107 ? -8.470 -5.257 -2.314 1.00 92.25 107 HIS A CA 1
ATOM 815 C C . HIS A 1 107 ? -8.112 -6.344 -3.334 1.00 92.25 107 HIS A C 1
ATOM 817 O O . HIS A 1 107 ? -7.221 -6.138 -4.151 1.00 92.25 107 HIS A O 1
ATOM 823 N N . LEU A 1 108 ? -8.842 -7.465 -3.338 1.00 93.12 108 LEU A N 1
ATOM 824 C CA . LEU A 1 108 ? -8.648 -8.544 -4.308 1.00 93.12 108 LEU A CA 1
ATOM 825 C C . LEU A 1 108 ? -8.957 -8.087 -5.738 1.00 93.12 108 LEU A C 1
ATOM 827 O O . LEU A 1 108 ? -8.194 -8.381 -6.649 1.00 93.12 108 LEU A O 1
ATOM 831 N N . VAL A 1 109 ? -10.050 -7.343 -5.932 1.00 94.81 109 VAL A N 1
ATOM 832 C CA . VAL A 1 109 ? -10.413 -6.780 -7.241 1.00 94.81 109 VAL A CA 1
ATOM 833 C C . VAL A 1 109 ? -9.327 -5.823 -7.729 1.00 94.81 109 VAL A C 1
ATOM 835 O O . VAL A 1 109 ? -8.890 -5.945 -8.866 1.00 94.81 109 VAL A O 1
ATOM 838 N N . ALA A 1 110 ? -8.842 -4.927 -6.867 1.00 92.69 110 ALA A N 1
ATOM 839 C CA . ALA A 1 110 ? -7.751 -4.020 -7.211 1.00 92.69 110 ALA A CA 1
ATOM 840 C C . ALA A 1 110 ? -6.434 -4.755 -7.515 1.00 92.69 110 ALA A C 1
ATOM 842 O O . ALA A 1 110 ? -5.668 -4.279 -8.335 1.00 92.69 110 ALA A O 1
ATOM 843 N N . ALA A 1 111 ? -6.166 -5.896 -6.871 1.00 90.88 111 ALA A N 1
ATOM 844 C CA . ALA A 1 111 ? -4.968 -6.712 -7.103 1.00 90.88 111 ALA A CA 1
ATOM 845 C C . ALA A 1 111 ? -4.989 -7.506 -8.415 1.00 90.88 111 ALA A C 1
ATOM 847 O O . ALA A 1 111 ? -3.935 -7.946 -8.867 1.00 90.88 111 ALA A O 1
ATOM 848 N N . ILE A 1 112 ? -6.171 -7.725 -8.994 1.00 92.94 112 ILE A N 1
ATOM 849 C CA . ILE A 1 112 ? -6.342 -8.483 -10.241 1.00 92.94 112 ILE A CA 1
ATOM 850 C C . ILE A 1 112 ? -6.411 -7.555 -11.465 1.00 92.94 112 ILE A C 1
ATOM 852 O O . ILE A 1 112 ? -6.075 -7.994 -12.565 1.00 92.94 112 ILE A O 1
ATOM 856 N N . LEU A 1 113 ? -6.866 -6.311 -11.282 1.00 85.38 113 LEU A N 1
ATOM 857 C CA . LEU A 1 113 ? -6.946 -5.278 -12.323 1.00 85.38 113 LEU A CA 1
ATOM 858 C C . LEU A 1 113 ? -5.589 -4.609 -12.573 1.00 85.38 113 LEU A C 1
ATOM 860 O O . LEU A 1 113 ? -5.321 -4.314 -13.759 1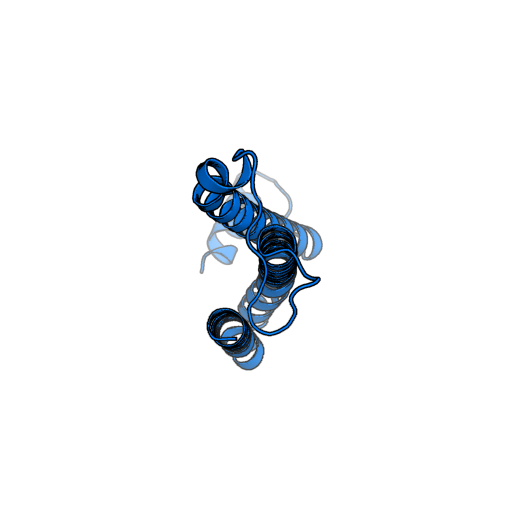.00 85.38 113 LEU A O 1
#

Secondary structure (DSSP, 8-state):
-HHHHHHHHHHHTTPPPPPHHHHHHHHHHHHHHHHHHHHHHHHHHHHHHHTSSS--EETTEEEEEHHHHHHHHHHHHHHHHHHHHHHHHHHHHTT-HHHHHHHHHHHHHHHH-

pLDDT: mean 90.38, std 4.98, range [62.88, 97.56]

Sequence (113 aa):
KVETILDALALRISKPRLSLTDKMQIALAGGLGHGVAHAVFFCLSLLTPAFGPATFYVDSCNQMPFFLCAALISLGFLIIHTFSMVIAFNGYAEEKKVHQLFVPIIHLVAAIL

InterPro domains:
  IPR009294 Gamma-secretase subunit Aph-1 [PF06105] (2-113)
  IPR009294 Gamma-secretase subunit Aph-1 [PTHR12889] (4-113)

Radius of gyration: 19.49 Å; chains: 1; bounding box: 41×19×63 Å